Protein AF-A0A074XIJ2-F1 (afdb_monomer)

Sequence (156 aa):
MITGTVEGMQISSSNRHEENITQKMDVIKHQAKLCRERILQATKELKKQLEKIIDEEVTRTVTDLNSNPTTKPLISIEPEPLKAFLAEKAKDRADAIFDDALMTEIRNRVKAQINKALMEDFEEFHRKQTEVLRQHLESDNAAADLDDAVIIVGGA

Nearest PDB structures (foldseek):
  3g6b-assembly1_B  TM=3.875E-01  e=7.624E+00  Thermotoga maritima
  3g67-assembly1_B  TM=3.885E-01  e=9.221E+00  Thermotoga maritima

Solvent-accessible surface area (backbone atoms only — not comparable to full-atom values): 8909 Å² total; per-residue (Å²): 139,91,84,85,70,68,72,65,55,56,54,56,54,50,52,54,48,52,53,49,51,53,53,52,50,51,52,49,53,51,50,52,50,55,49,50,53,52,49,54,54,53,51,53,53,53,49,54,52,50,52,53,53,48,52,52,52,36,50,51,51,47,51,52,42,65,69,34,83,80,48,33,81,73,51,90,60,60,67,64,66,49,38,55,53,47,43,54,57,49,47,60,53,47,54,61,50,48,54,54,53,50,53,51,51,53,50,53,52,52,53,53,52,52,53,50,53,50,50,56,52,50,54,53,50,50,53,51,54,53,50,55,50,50,53,49,54,52,51,54,52,62,57,61,71,68,74,82,77,82,84,84,81,86,76,136

Secondary structure (DSSP, 8-state):
---SSSHHHHHHHHHHHHHHHHHHHHHHHHHHHHHHHHHHHHHHHHHHHHHHHHHHHHHHHHHHHHH-TTTGGG--S-HHHHHHHHHHHHHHHHHHHHHHHHHHHHHHHHHHHHHHHHHHHHHHHHHHHHHHHHHHHHHHHHHHTTS-S-------

Structure (mmCIF, N/CA/C/O backbone):
data_AF-A0A074XIJ2-F1
#
_entry.id   AF-A0A074XIJ2-F1
#
loop_
_atom_site.group_PDB
_atom_site.id
_atom_site.type_symbol
_atom_site.label_atom_id
_atom_site.label_alt_id
_atom_site.label_comp_id
_atom_site.label_asym_id
_atom_site.label_entity_id
_atom_site.label_seq_id
_atom_site.pdbx_PDB_ins_code
_atom_site.Cartn_x
_atom_site.Cartn_y
_atom_site.Cartn_z
_atom_site.occupancy
_atom_site.B_iso_or_equiv
_atom_site.auth_seq_id
_atom_site.auth_comp_id
_atom_site.auth_asym_id
_atom_site.auth_atom_id
_atom_site.pdbx_PDB_model_num
ATOM 1 N N . MET A 1 1 ? 43.578 26.113 -48.363 1.00 37.25 1 MET A N 1
ATOM 2 C CA . MET A 1 1 ? 43.018 26.279 -47.006 1.00 37.25 1 MET A CA 1
ATOM 3 C C . MET A 1 1 ? 41.512 26.108 -47.094 1.00 37.25 1 MET A C 1
ATOM 5 O O . MET A 1 1 ? 40.842 27.008 -47.574 1.00 37.25 1 MET A O 1
ATOM 9 N N . ILE A 1 2 ? 41.002 24.935 -46.716 1.00 39.66 2 ILE A N 1
ATOM 10 C CA . ILE A 1 2 ? 39.567 24.682 -46.536 1.00 39.66 2 ILE A CA 1
ATOM 11 C C . ILE A 1 2 ? 39.430 24.160 -45.107 1.00 39.66 2 ILE A C 1
ATOM 13 O O . ILE A 1 2 ? 39.416 22.964 -44.854 1.00 39.66 2 ILE A O 1
ATOM 17 N N . THR A 1 3 ? 39.454 25.084 -44.155 1.00 45.34 3 THR A N 1
ATOM 18 C CA . THR A 1 3 ? 39.224 24.828 -42.730 1.00 45.34 3 THR A CA 1
ATOM 19 C C . THR A 1 3 ? 38.080 25.745 -42.330 1.00 45.34 3 THR A C 1
ATOM 21 O O . THR A 1 3 ? 38.308 26.896 -41.974 1.00 45.34 3 THR A O 1
ATOM 24 N N . GLY A 1 4 ? 36.842 25.294 -42.527 1.00 46.38 4 GLY A N 1
ATOM 25 C CA . GLY A 1 4 ? 35.681 26.151 -42.265 1.00 46.38 4 GLY A CA 1
ATOM 26 C C . GLY A 1 4 ? 34.338 25.461 -42.049 1.00 46.38 4 GLY A C 1
ATOM 27 O O . GLY A 1 4 ? 33.384 26.153 -41.721 1.00 46.38 4 GLY A O 1
ATOM 28 N N . THR A 1 5 ? 34.222 24.136 -42.191 1.00 47.59 5 THR A N 1
ATOM 29 C CA . THR A 1 5 ? 32.883 23.504 -42.213 1.00 47.59 5 THR A CA 1
ATOM 30 C C . THR A 1 5 ? 32.697 22.334 -41.246 1.00 47.59 5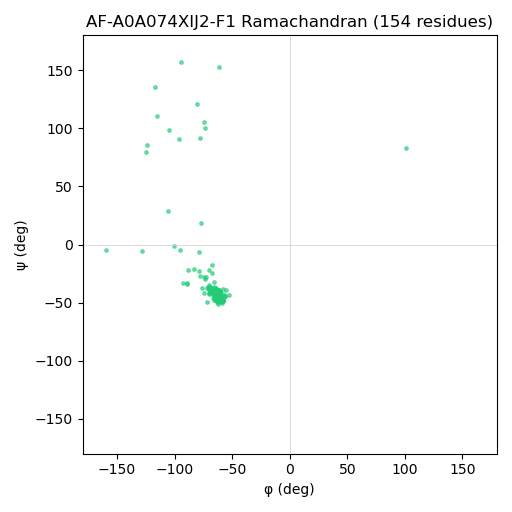 THR A C 1
ATOM 32 O O . THR A 1 5 ? 31.579 21.855 -41.098 1.00 47.59 5 THR A O 1
ATOM 35 N N . VAL A 1 6 ? 33.746 21.885 -40.546 1.00 47.69 6 VAL A N 1
ATOM 36 C CA . VAL A 1 6 ? 33.657 20.701 -39.664 1.00 47.69 6 VAL A CA 1
ATOM 37 C C . VAL A 1 6 ? 33.311 21.068 -38.211 1.00 47.69 6 VAL A C 1
ATOM 39 O O . VAL A 1 6 ? 32.549 20.348 -37.572 1.00 47.69 6 VAL A O 1
ATOM 42 N N . GLU A 1 7 ? 33.747 22.225 -37.703 1.00 44.31 7 GLU A N 1
ATOM 43 C CA . GLU A 1 7 ? 33.493 22.624 -36.303 1.00 44.31 7 GLU A CA 1
ATOM 44 C C . GLU A 1 7 ? 32.036 23.046 -36.029 1.00 44.31 7 GLU A C 1
ATOM 46 O O . GLU A 1 7 ? 31.513 22.803 -34.944 1.00 44.31 7 GLU A O 1
ATOM 51 N N . GLY A 1 8 ? 31.317 23.597 -37.015 1.00 41.22 8 GLY A N 1
ATOM 52 C CA . GLY A 1 8 ? 29.907 23.985 -36.840 1.00 41.22 8 GLY A CA 1
ATOM 53 C C . GLY A 1 8 ? 28.926 22.804 -36.780 1.00 41.22 8 GLY A C 1
ATOM 54 O O . GLY A 1 8 ? 27.881 22.896 -36.130 1.00 41.22 8 GLY A O 1
ATOM 55 N N . MET A 1 9 ? 29.255 21.679 -37.427 1.00 37.97 9 MET A N 1
ATOM 56 C CA . MET A 1 9 ? 28.386 20.494 -37.457 1.00 37.97 9 MET A CA 1
ATOM 57 C C . MET A 1 9 ? 28.422 19.709 -36.141 1.00 37.97 9 MET A C 1
ATOM 59 O O . MET A 1 9 ? 27.366 19.271 -35.686 1.00 37.97 9 MET A O 1
ATOM 63 N N . GLN A 1 10 ? 29.586 19.602 -35.490 1.00 41.91 10 GLN A N 1
ATOM 64 C CA . GLN A 1 10 ? 29.712 18.937 -34.185 1.00 41.91 10 GLN A CA 1
ATOM 65 C C . GLN A 1 10 ? 29.056 19.729 -33.044 1.00 41.91 10 GLN A C 1
ATOM 67 O O . GLN A 1 10 ? 28.396 19.139 -32.190 1.00 41.91 10 GLN A O 1
ATOM 72 N N . ILE A 1 11 ? 29.161 21.063 -33.045 1.00 42.03 11 ILE A N 1
ATOM 73 C CA . ILE A 1 11 ? 28.555 21.901 -31.994 1.00 42.03 11 ILE A CA 1
ATOM 74 C C . ILE A 1 11 ? 27.020 21.897 -32.110 1.00 42.03 11 ILE A C 1
ATOM 76 O O . ILE A 1 11 ? 26.318 21.793 -31.104 1.00 42.03 11 ILE A O 1
ATOM 80 N N . SER A 1 12 ? 26.472 21.928 -33.333 1.00 44.62 12 SER A N 1
ATOM 81 C CA . SER A 1 12 ? 25.015 21.881 -33.537 1.00 44.62 12 SER A CA 1
ATOM 82 C C . SER A 1 12 ? 24.405 20.513 -33.203 1.00 44.62 12 SER A C 1
ATOM 84 O O . SER A 1 12 ? 23.287 20.465 -32.685 1.00 44.62 12 SER A O 1
ATOM 86 N N . SER A 1 13 ? 25.113 19.403 -33.459 1.00 50.81 13 SER A N 1
ATOM 87 C CA . SER A 1 13 ? 24.639 18.072 -33.054 1.00 50.81 13 SER A CA 1
ATOM 88 C C . SER A 1 13 ? 24.717 17.866 -31.541 1.00 50.81 13 SER A C 1
ATOM 90 O O . SER A 1 13 ? 23.806 17.266 -30.974 1.00 50.81 13 SER A O 1
ATOM 92 N N . SER A 1 14 ? 25.761 18.391 -30.885 1.00 53.28 14 SER A N 1
ATOM 93 C CA . SER A 1 14 ? 25.931 18.304 -29.428 1.00 53.28 14 SER A CA 1
ATOM 94 C C . SER A 1 14 ? 24.844 19.083 -28.684 1.00 53.28 14 SER A C 1
ATOM 96 O O . SER A 1 14 ? 24.174 18.518 -27.824 1.00 53.28 14 SER A O 1
ATOM 98 N N . ASN A 1 15 ? 24.571 20.332 -29.083 1.00 51.78 15 ASN A N 1
ATOM 99 C CA . ASN A 1 15 ? 23.531 21.148 -28.442 1.00 51.78 15 ASN A CA 1
ATOM 100 C C . ASN A 1 15 ? 22.126 20.547 -28.600 1.00 51.78 15 ASN A C 1
ATOM 102 O O . ASN A 1 15 ? 21.364 20.514 -27.638 1.00 51.78 15 ASN A O 1
ATOM 106 N N . ARG A 1 16 ? 21.782 19.999 -29.778 1.00 57.59 16 ARG A N 1
ATOM 107 C CA . ARG A 1 16 ? 20.488 19.312 -29.967 1.00 57.59 16 ARG A CA 1
ATOM 108 C C . ARG A 1 16 ? 20.372 18.038 -29.133 1.00 57.59 16 ARG A C 1
ATOM 110 O O . ARG A 1 16 ? 19.272 17.673 -28.725 1.00 57.59 16 ARG A O 1
ATOM 117 N N . HIS A 1 17 ? 21.483 17.340 -28.905 1.00 58.12 17 HIS A N 1
ATOM 118 C CA . HIS A 1 17 ? 21.515 16.154 -28.055 1.00 58.12 17 HIS A CA 1
ATOM 119 C C . HIS A 1 17 ? 21.322 16.519 -26.575 1.00 58.12 17 HIS A C 1
ATOM 121 O O . HIS A 1 17 ? 20.515 15.888 -25.894 1.00 58.12 17 HIS A O 1
ATOM 127 N N . GLU A 1 18 ? 21.973 17.582 -26.099 1.00 61.81 18 GLU A N 1
ATOM 128 C CA . GLU A 1 18 ? 21.798 18.106 -24.738 1.00 61.81 18 GLU A CA 1
ATOM 129 C C . GLU A 1 18 ? 20.388 18.671 -24.494 1.00 61.81 18 GLU A C 1
ATOM 131 O O . GLU A 1 18 ? 19.777 18.378 -23.461 1.00 61.81 18 GLU A O 1
ATOM 136 N N . GLU A 1 19 ? 19.814 19.400 -25.459 1.00 61.88 19 GLU A N 1
ATOM 137 C CA . GLU A 1 19 ? 18.410 19.840 -25.418 1.00 61.88 19 GLU A CA 1
ATOM 138 C C . GLU A 1 19 ? 17.446 18.644 -25.377 1.00 61.88 19 GLU A C 1
ATOM 140 O O . GLU A 1 19 ? 16.486 18.649 -24.603 1.00 61.88 19 GLU A O 1
ATOM 145 N N . ASN A 1 20 ? 17.724 17.573 -26.133 1.00 75.81 20 ASN A N 1
ATOM 146 C CA . ASN A 1 20 ? 16.916 16.350 -26.112 1.00 75.81 20 ASN A CA 1
ATOM 147 C C . ASN A 1 20 ? 16.973 15.633 -24.754 1.00 75.81 20 ASN A C 1
ATOM 149 O O . ASN A 1 20 ? 15.942 15.166 -24.266 1.00 75.81 20 ASN A O 1
ATOM 153 N N . ILE A 1 21 ? 18.156 15.554 -24.134 1.00 75.81 21 ILE A N 1
ATOM 154 C CA . ILE A 1 21 ? 18.330 14.967 -22.797 1.00 75.81 21 ILE A CA 1
ATOM 155 C C . ILE A 1 21 ? 17.590 15.803 -21.752 1.00 75.81 21 ILE A C 1
ATOM 157 O O . ILE A 1 21 ? 16.859 15.249 -20.931 1.00 75.81 21 ILE A O 1
ATOM 161 N N . THR A 1 22 ? 17.729 17.126 -21.809 1.00 79.12 22 THR A N 1
ATOM 162 C CA . THR A 1 22 ? 17.074 18.051 -20.875 1.00 79.12 22 THR A CA 1
ATOM 163 C C . THR A 1 22 ? 15.553 17.935 -20.967 1.00 79.12 22 THR A C 1
ATOM 165 O O . THR A 1 22 ? 14.882 17.735 -19.953 1.00 79.12 22 THR A O 1
ATOM 168 N N . GLN A 1 23 ? 15.005 17.930 -22.185 1.00 83.44 23 GLN A N 1
ATOM 169 C CA . GLN A 1 23 ? 13.571 17.763 -22.414 1.00 83.44 23 GLN A CA 1
ATOM 170 C C . GLN A 1 23 ? 13.057 16.407 -21.904 1.00 83.44 23 GLN A C 1
ATOM 172 O O . GLN A 1 23 ? 12.023 16.344 -21.236 1.00 83.44 23 GLN A O 1
ATOM 177 N N . LYS A 1 24 ? 13.779 15.312 -22.175 1.00 82.06 24 LYS A N 1
ATOM 178 C CA . LYS A 1 24 ? 13.427 13.976 -21.664 1.00 82.06 24 LYS A CA 1
ATOM 179 C C . LYS A 1 24 ? 13.455 13.923 -20.140 1.00 82.06 24 LYS A C 1
ATOM 181 O O . LYS A 1 24 ? 12.551 13.357 -19.528 1.00 82.06 24 LYS A O 1
ATOM 186 N N . MET A 1 25 ? 14.458 14.544 -19.528 1.00 83.81 25 MET A N 1
ATOM 187 C CA . MET A 1 25 ? 14.591 14.621 -18.079 1.00 83.81 25 MET A CA 1
ATOM 188 C C . MET A 1 25 ? 13.416 15.375 -17.443 1.00 83.81 25 MET A C 1
ATOM 190 O O . MET A 1 25 ? 12.885 14.942 -16.420 1.00 83.81 25 MET A O 1
ATOM 194 N N . ASP A 1 26 ? 12.951 16.458 -18.061 1.00 87.88 26 ASP A N 1
ATOM 195 C CA . ASP A 1 26 ? 11.802 17.210 -17.556 1.00 87.88 26 ASP A CA 1
ATOM 196 C C . ASP A 1 26 ? 10.481 16.441 -17.690 1.00 87.88 26 ASP A C 1
ATOM 198 O O . ASP A 1 26 ? 9.666 16.465 -16.762 1.00 87.88 26 ASP A O 1
ATOM 202 N N . VAL A 1 27 ? 10.299 15.669 -18.768 1.00 87.62 27 VAL A N 1
ATOM 203 C CA . VAL A 1 27 ? 9.162 14.740 -18.899 1.00 87.62 27 VAL A CA 1
ATOM 204 C C . VAL A 1 27 ? 9.181 13.695 -17.782 1.00 87.62 27 VAL A C 1
ATOM 206 O O . VAL A 1 27 ? 8.154 13.468 -17.141 1.00 87.62 27 VAL A O 1
ATOM 209 N N . ILE A 1 28 ? 10.344 13.105 -17.489 1.00 86.50 28 ILE A N 1
ATOM 210 C CA . ILE A 1 28 ? 10.494 12.116 -16.412 1.00 86.50 28 ILE A CA 1
ATOM 211 C C . ILE A 1 28 ? 10.168 12.740 -15.052 1.00 86.50 28 ILE A C 1
ATOM 213 O O . ILE A 1 28 ? 9.395 12.166 -14.285 1.00 86.50 28 ILE A O 1
ATOM 217 N N . LYS A 1 29 ? 10.695 13.933 -14.748 1.00 88.19 29 LYS A N 1
ATOM 218 C CA . LYS A 1 29 ? 10.378 14.647 -13.497 1.00 88.19 29 LYS A CA 1
ATOM 219 C C . LYS A 1 29 ? 8.881 14.914 -13.369 1.00 88.19 29 LYS A C 1
ATOM 221 O O . LYS A 1 29 ? 8.309 14.716 -12.296 1.00 88.19 29 LYS A O 1
ATOM 226 N N . HIS A 1 30 ? 8.241 15.354 -14.452 1.00 91.75 30 HIS A N 1
ATOM 227 C CA . HIS A 1 30 ? 6.808 15.620 -14.462 1.00 91.75 30 HIS A CA 1
ATOM 228 C C . HIS A 1 30 ? 5.997 14.342 -14.208 1.00 91.75 30 HIS A C 1
ATOM 230 O O . HIS A 1 30 ? 5.121 14.326 -13.343 1.00 91.75 30 HIS A O 1
ATOM 236 N N . GLN A 1 31 ? 6.341 13.245 -14.884 1.00 88.38 31 GLN A N 1
ATOM 237 C CA . GLN A 1 31 ? 5.709 11.943 -14.667 1.00 88.38 31 GLN A CA 1
ATOM 238 C C . GLN A 1 31 ? 5.931 11.421 -13.244 1.00 88.38 31 GLN A C 1
ATOM 240 O O . GLN A 1 31 ? 4.991 10.925 -12.625 1.00 88.38 31 GLN A O 1
ATOM 245 N N . ALA A 1 32 ? 7.134 11.582 -12.686 1.00 86.69 32 ALA A N 1
ATOM 246 C CA . ALA A 1 32 ? 7.433 11.205 -11.308 1.00 86.69 32 ALA A CA 1
ATOM 247 C C . ALA A 1 32 ? 6.575 11.996 -10.309 1.00 86.69 32 ALA A C 1
ATOM 249 O O . ALA A 1 32 ? 6.044 11.423 -9.355 1.00 86.69 32 ALA A O 1
ATOM 250 N N . LYS A 1 33 ? 6.374 13.297 -10.556 1.00 91.56 33 LYS A N 1
ATOM 251 C CA . LYS A 1 33 ? 5.491 14.141 -9.743 1.00 91.56 33 LYS A CA 1
ATOM 252 C C . LYS A 1 33 ? 4.038 13.664 -9.804 1.00 91.56 33 LYS A C 1
ATOM 254 O O . LYS A 1 33 ? 3.436 13.448 -8.755 1.00 91.56 33 LYS A O 1
ATOM 259 N N . LEU A 1 34 ? 3.504 13.433 -11.004 1.00 92.25 34 LEU A N 1
ATOM 260 C CA . LEU A 1 34 ? 2.142 12.917 -11.184 1.00 92.25 34 LEU A CA 1
ATOM 261 C C . LEU A 1 34 ? 1.960 11.538 -10.535 1.00 92.25 34 LEU A C 1
ATOM 263 O O . LEU A 1 34 ? 0.941 11.270 -9.901 1.00 92.25 34 LEU A O 1
ATOM 267 N N . CYS A 1 35 ? 2.955 10.658 -10.661 1.00 87.31 35 CYS A N 1
ATOM 268 C CA . CYS A 1 35 ? 2.949 9.347 -10.020 1.00 87.31 35 CYS A CA 1
ATOM 269 C C . CYS A 1 35 ? 2.884 9.481 -8.493 1.00 87.31 35 CYS A C 1
ATOM 271 O O . CYS A 1 35 ? 2.038 8.856 -7.853 1.00 87.31 35 CYS A O 1
ATOM 273 N N . ARG A 1 36 ? 3.707 10.365 -7.914 1.00 88.69 36 ARG A N 1
ATOM 274 C CA . ARG A 1 36 ? 3.690 10.660 -6.478 1.00 88.69 36 ARG A CA 1
ATOM 275 C C . ARG A 1 36 ? 2.320 11.150 -6.013 1.00 88.69 36 ARG A C 1
ATOM 277 O O . ARG A 1 36 ? 1.828 10.668 -4.999 1.00 88.69 36 ARG A O 1
ATOM 284 N N . GLU A 1 37 ? 1.701 12.076 -6.737 1.00 93.00 37 GLU A N 1
ATOM 285 C CA . GLU A 1 37 ? 0.370 12.600 -6.398 1.00 93.00 37 GLU A CA 1
ATOM 286 C C . GLU A 1 37 ? -0.697 11.495 -6.410 1.00 93.00 37 GLU A C 1
ATOM 288 O O . GLU A 1 37 ? -1.476 11.377 -5.463 1.00 93.00 37 GLU A O 1
ATOM 293 N N . ARG A 1 38 ? -0.676 10.621 -7.424 1.00 90.19 38 ARG A N 1
ATOM 294 C CA . ARG A 1 38 ? -1.592 9.472 -7.516 1.00 90.19 38 ARG A CA 1
ATOM 295 C C . ARG A 1 38 ? -1.390 8.473 -6.380 1.00 90.19 38 ARG A C 1
ATOM 297 O O . ARG A 1 38 ? -2.376 7.992 -5.826 1.00 90.19 38 ARG A O 1
ATOM 304 N N . ILE A 1 39 ? -0.138 8.178 -6.022 1.00 89.00 39 ILE A N 1
ATOM 305 C CA . ILE A 1 39 ? 0.183 7.305 -4.885 1.00 89.00 39 ILE A CA 1
ATOM 306 C C . ILE A 1 39 ? -0.355 7.922 -3.596 1.00 89.00 39 ILE A C 1
ATOM 308 O O . ILE A 1 39 ? -1.082 7.252 -2.877 1.00 89.00 39 ILE A O 1
ATOM 312 N N . LEU A 1 40 ? -0.088 9.205 -3.337 1.00 90.44 40 LEU A N 1
ATOM 313 C CA . LEU A 1 40 ? -0.574 9.887 -2.133 1.00 90.44 40 LEU A CA 1
ATOM 314 C C . LEU A 1 40 ? -2.103 9.846 -2.020 1.00 90.44 40 LEU A C 1
ATOM 316 O O . LEU A 1 40 ? -2.633 9.589 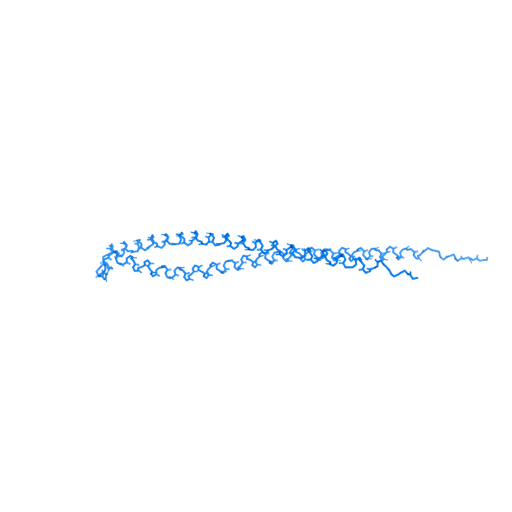-0.938 1.00 90.44 40 LEU A O 1
ATOM 320 N N . GLN A 1 41 ? -2.814 10.066 -3.128 1.00 92.88 41 GLN A N 1
ATOM 321 C CA . GLN A 1 41 ? -4.271 9.982 -3.147 1.00 92.88 41 GLN A CA 1
ATOM 322 C C . GLN A 1 41 ? -4.763 8.557 -2.855 1.00 92.88 41 GLN A C 1
ATOM 324 O O . GLN A 1 41 ? -5.631 8.376 -2.004 1.00 92.88 41 GLN A O 1
ATOM 329 N N . ALA A 1 42 ? -4.190 7.545 -3.512 1.00 89.62 42 ALA A N 1
ATOM 330 C CA . ALA A 1 42 ? -4.562 6.148 -3.295 1.00 89.62 42 ALA A CA 1
ATOM 331 C C . ALA A 1 42 ? -4.260 5.686 -1.860 1.00 89.62 42 ALA A C 1
ATOM 333 O O . ALA A 1 42 ? -5.097 5.046 -1.227 1.00 89.62 42 ALA A O 1
ATOM 334 N N . THR A 1 43 ? -3.101 6.062 -1.317 1.00 90.06 43 THR A N 1
ATOM 335 C CA . THR A 1 43 ? -2.706 5.771 0.064 1.00 90.06 43 THR A CA 1
ATOM 336 C C . THR A 1 43 ? -3.676 6.386 1.068 1.00 90.06 43 THR A C 1
ATOM 338 O O . THR A 1 43 ? -4.045 5.729 2.038 1.00 90.06 43 THR A O 1
ATOM 341 N N . LYS A 1 44 ? -4.140 7.618 0.827 1.00 91.25 44 LYS A N 1
ATOM 342 C CA . LYS A 1 44 ? -5.134 8.271 1.686 1.00 91.25 44 LYS A CA 1
ATOM 343 C C . LYS A 1 44 ? -6.465 7.512 1.708 1.00 91.25 44 LYS A C 1
ATOM 345 O O . LYS A 1 44 ? -7.034 7.328 2.781 1.00 91.25 44 LYS A O 1
ATOM 350 N N . GLU A 1 45 ? -6.944 7.054 0.551 1.00 92.81 45 GLU A N 1
ATOM 351 C CA . GLU A 1 45 ? -8.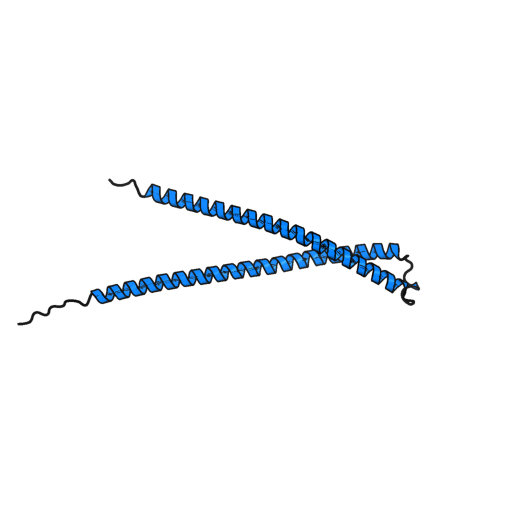178 6.259 0.475 1.00 92.81 45 GLU A CA 1
ATOM 352 C C . GLU A 1 45 ? -8.026 4.889 1.145 1.00 92.81 45 GLU A C 1
ATOM 354 O O . GLU A 1 45 ? -8.904 4.473 1.898 1.00 92.81 45 GLU A O 1
ATOM 359 N N . LEU A 1 46 ? -6.888 4.216 0.951 1.00 91.06 46 LEU A N 1
ATOM 360 C CA . LEU A 1 46 ? -6.587 2.959 1.639 1.00 91.06 46 LEU A CA 1
ATOM 361 C C . LEU A 1 46 ? -6.538 3.137 3.160 1.00 91.06 46 LEU A C 1
ATOM 363 O O . LEU A 1 46 ? -7.126 2.337 3.884 1.00 91.06 46 LEU A O 1
ATOM 367 N N . LYS A 1 47 ? -5.911 4.213 3.653 1.00 90.31 47 LYS A N 1
ATOM 368 C CA . LYS A 1 47 ? -5.872 4.522 5.089 1.00 90.31 47 LYS A CA 1
ATOM 369 C C . LYS A 1 47 ? -7.277 4.731 5.657 1.00 90.31 47 LYS A C 1
ATOM 371 O O . LYS A 1 47 ? -7.592 4.195 6.713 1.00 90.31 47 LYS A O 1
ATOM 376 N N . LYS A 1 48 ? -8.155 5.423 4.929 1.00 91.69 48 LYS A N 1
ATOM 377 C CA . LYS A 1 48 ? -9.555 5.613 5.338 1.00 91.69 48 LYS A CA 1
ATOM 378 C C . LYS A 1 48 ? -10.333 4.293 5.406 1.00 91.69 48 LYS A C 1
ATOM 380 O O . LYS A 1 48 ? -11.148 4.098 6.305 1.00 91.69 48 LYS A O 1
ATOM 385 N N . GLN A 1 49 ? -10.099 3.382 4.461 1.00 92.62 49 GLN A N 1
ATOM 386 C CA . GLN A 1 49 ? -10.700 2.044 4.497 1.00 92.62 49 GLN A CA 1
ATOM 387 C C . GLN A 1 49 ? -10.181 1.225 5.683 1.00 92.62 49 GLN A C 1
ATOM 389 O O . GLN A 1 49 ? -10.970 0.563 6.353 1.00 92.62 49 GLN A O 1
ATOM 394 N N . LEU A 1 50 ? -8.881 1.311 5.971 1.00 92.06 50 LEU A N 1
ATOM 395 C CA . LEU A 1 50 ? -8.260 0.649 7.114 1.00 92.06 50 LEU A CA 1
ATOM 396 C C . LEU A 1 50 ? -8.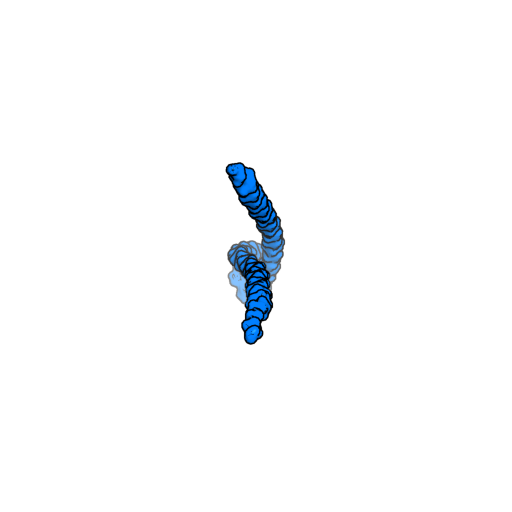829 1.159 8.445 1.00 92.06 50 LEU A C 1
ATOM 398 O O . LEU A 1 50 ? -9.188 0.346 9.290 1.00 92.06 50 LEU A O 1
ATOM 402 N N . GLU A 1 51 ? -8.988 2.476 8.606 1.00 92.62 51 GLU A N 1
ATOM 403 C CA . GLU A 1 51 ? -9.629 3.076 9.788 1.00 92.62 51 GLU A CA 1
ATOM 404 C C . GLU A 1 51 ? -11.051 2.527 9.999 1.00 92.62 51 GLU A C 1
ATOM 406 O O . GLU A 1 51 ? -11.391 2.112 11.104 1.00 92.62 51 GLU A O 1
ATOM 411 N N . LYS A 1 52 ? -11.853 2.408 8.930 1.00 94.75 52 LYS A N 1
ATOM 412 C CA . LYS A 1 52 ? -13.205 1.827 9.011 1.00 94.75 52 LYS A CA 1
ATOM 413 C C . LYS A 1 52 ? -13.191 0.367 9.471 1.00 94.75 52 LYS A C 1
ATOM 415 O O . LYS A 1 52 ? -14.014 -0.022 10.293 1.00 94.75 52 LYS A O 1
ATOM 420 N N . ILE A 1 53 ? -12.268 -0.437 8.940 1.00 94.06 53 ILE A N 1
ATOM 421 C CA . ILE A 1 53 ? -12.120 -1.850 9.321 1.00 94.06 53 ILE A CA 1
ATOM 422 C C . ILE A 1 53 ? -11.731 -1.964 10.798 1.00 94.06 53 ILE A C 1
ATOM 424 O O . ILE A 1 53 ? -12.290 -2.791 11.513 1.00 94.06 53 ILE A O 1
ATOM 428 N N . ILE A 1 54 ? -10.811 -1.115 11.266 1.00 94.44 54 ILE A N 1
ATOM 429 C CA . ILE A 1 54 ? -10.404 -1.069 12.674 1.00 94.44 54 ILE A CA 1
ATOM 430 C C . ILE A 1 54 ? -11.602 -0.745 13.566 1.00 94.44 54 ILE A C 1
ATOM 432 O O . ILE A 1 54 ? -11.844 -1.467 14.530 1.00 94.44 54 ILE A O 1
ATOM 436 N N . ASP A 1 55 ? -12.378 0.288 13.236 1.00 93.62 55 ASP A N 1
ATOM 437 C CA . ASP A 1 55 ? -13.541 0.693 14.032 1.00 93.62 55 ASP A CA 1
ATOM 438 C C . ASP A 1 55 ? -14.604 -0.416 14.116 1.00 93.62 55 ASP A C 1
ATOM 440 O O . ASP A 1 55 ? -15.183 -0.661 15.183 1.00 93.62 55 ASP A O 1
ATOM 444 N N . GLU A 1 56 ? -14.857 -1.107 13.001 1.00 95.62 56 GLU A N 1
ATOM 445 C CA . GLU A 1 56 ? -15.777 -2.247 12.934 1.00 95.62 56 GLU A CA 1
ATOM 446 C C . GLU A 1 56 ? -15.285 -3.419 13.796 1.00 95.62 56 GLU A C 1
ATOM 448 O O . GLU A 1 56 ? -16.056 -3.972 14.585 1.00 95.62 56 GLU A O 1
ATOM 453 N N . GLU A 1 57 ? -14.001 -3.769 13.698 1.00 95.44 57 GLU A N 1
ATOM 454 C CA . GLU A 1 57 ? -13.402 -4.878 14.444 1.00 95.44 57 GLU A CA 1
ATOM 455 C C . GLU A 1 57 ? -13.328 -4.593 15.948 1.00 95.44 57 GLU A C 1
ATOM 457 O O . GLU A 1 57 ? -13.638 -5.455 16.774 1.00 95.44 57 GLU A O 1
ATOM 462 N N . VAL A 1 58 ? -12.983 -3.360 16.322 1.00 95.00 58 VAL A N 1
ATOM 463 C CA . VAL A 1 58 ? -12.974 -2.909 17.717 1.00 95.00 58 VAL A CA 1
ATOM 464 C C . VAL A 1 58 ? -14.387 -2.936 18.289 1.00 95.00 58 VAL A C 1
ATOM 466 O O . VAL A 1 58 ? -14.585 -3.440 19.393 1.00 95.00 58 VAL A O 1
ATOM 469 N N . THR A 1 59 ? -15.385 -2.463 17.535 1.00 93.75 59 THR A N 1
ATOM 470 C CA . THR A 1 59 ? -16.790 -2.527 17.964 1.00 93.75 59 THR A CA 1
ATOM 471 C C . THR A 1 59 ? -17.217 -3.973 18.217 1.00 93.75 59 THR A C 1
ATOM 473 O O . THR A 1 59 ? -17.740 -4.266 19.290 1.00 93.75 59 THR A O 1
ATOM 476 N N . ARG A 1 60 ? -16.935 -4.886 17.277 1.00 93.69 60 ARG A N 1
ATOM 477 C CA . ARG A 1 60 ? -17.238 -6.317 17.424 1.00 93.69 60 ARG A CA 1
ATOM 478 C C . ARG A 1 60 ? -16.567 -6.910 18.662 1.00 93.69 60 ARG A C 1
ATOM 480 O O . ARG A 1 60 ? -17.238 -7.515 19.490 1.00 93.69 60 ARG A O 1
ATOM 487 N N . THR A 1 61 ? -15.273 -6.649 18.832 1.00 92.06 61 THR A N 1
ATOM 488 C CA . THR A 1 61 ? -14.482 -7.146 19.965 1.00 92.06 61 THR A CA 1
ATOM 489 C C . THR A 1 61 ? -15.060 -6.679 21.301 1.00 92.06 61 THR A C 1
ATOM 491 O O . THR A 1 61 ? -15.226 -7.478 22.220 1.00 92.06 61 THR A O 1
ATOM 494 N N . VAL A 1 62 ? -15.412 -5.395 21.423 1.00 91.38 62 VAL A N 1
ATOM 495 C CA . VAL A 1 62 ? -16.016 -4.852 22.649 1.00 91.38 62 VAL A CA 1
ATOM 496 C C . VAL A 1 62 ? -17.375 -5.494 22.924 1.00 91.38 62 VAL A C 1
ATOM 498 O O . VAL A 1 62 ? -17.669 -5.823 24.076 1.00 91.38 62 VAL A O 1
ATOM 501 N N . THR A 1 63 ? -18.204 -5.695 21.898 1.00 90.94 63 THR A N 1
ATOM 502 C CA . THR A 1 63 ? -19.500 -6.371 22.041 1.00 90.94 63 THR A CA 1
ATOM 503 C C . THR A 1 63 ? -19.336 -7.818 22.504 1.00 90.94 63 THR A C 1
ATOM 505 O O . THR A 1 63 ? -20.022 -8.230 23.445 1.00 90.94 63 THR A O 1
ATOM 508 N N . ASP A 1 64 ? -18.406 -8.564 21.912 1.00 90.19 64 ASP A N 1
ATOM 509 C CA . ASP A 1 64 ? -18.136 -9.962 22.260 1.00 90.19 64 ASP A CA 1
ATOM 510 C C . ASP A 1 64 ? -17.642 -10.086 23.705 1.00 90.19 64 ASP A C 1
ATOM 512 O O . ASP A 1 64 ? -18.148 -10.897 24.486 1.00 90.19 64 ASP A O 1
ATOM 516 N N . LEU A 1 65 ? -16.714 -9.214 24.101 1.00 88.12 65 LEU A N 1
ATOM 517 C CA . LEU A 1 65 ? -16.159 -9.165 25.451 1.00 88.12 65 LEU A CA 1
ATOM 518 C C . LEU A 1 65 ? -17.210 -8.836 26.525 1.00 88.12 65 LEU A C 1
ATOM 520 O O . LEU A 1 65 ? -17.179 -9.423 27.609 1.00 88.12 65 LEU A O 1
ATOM 524 N N . ASN A 1 66 ? -18.146 -7.930 26.227 1.00 84.38 66 ASN A N 1
ATOM 525 C CA . ASN A 1 66 ? -19.228 -7.541 27.142 1.00 84.38 66 ASN A CA 1
ATOM 526 C C . ASN A 1 66 ? -20.382 -8.552 27.199 1.00 84.38 66 ASN A C 1
ATOM 528 O O . ASN A 1 66 ? -21.139 -8.578 28.177 1.00 84.38 66 ASN A O 1
ATOM 532 N N . SER A 1 67 ? -20.540 -9.364 26.155 1.00 87.00 67 SER A N 1
ATOM 533 C CA . SER A 1 67 ? -21.576 -10.398 26.075 1.00 87.00 67 SER A CA 1
ATOM 534 C C . SER A 1 67 ? -21.109 -11.729 26.664 1.00 87.00 67 SER A C 1
ATOM 536 O O . SER A 1 67 ? -21.934 -12.548 27.068 1.00 87.00 67 SER A O 1
ATOM 538 N N . ASN A 1 68 ? -19.796 -11.946 26.749 1.00 87.00 68 ASN A N 1
ATOM 539 C CA . ASN A 1 68 ? -19.227 -13.183 27.253 1.00 87.00 68 ASN A CA 1
ATOM 540 C C . ASN A 1 68 ? -19.206 -13.215 28.802 1.00 87.00 68 ASN A C 1
ATOM 542 O O . ASN A 1 68 ? -18.559 -12.381 29.438 1.00 87.00 68 ASN A O 1
ATOM 546 N N . PRO A 1 69 ? -19.872 -14.198 29.438 1.00 81.12 69 PRO A N 1
ATOM 547 C CA . PRO A 1 69 ? -20.009 -14.276 30.893 1.00 81.12 69 PRO A CA 1
ATOM 548 C C . PRO A 1 69 ? -18.698 -14.546 31.646 1.00 81.12 69 PRO A C 1
ATOM 550 O O . PRO A 1 69 ? -18.648 -14.297 32.848 1.00 81.12 69 PRO A O 1
ATOM 553 N N . THR A 1 70 ? -17.641 -15.033 30.986 1.00 83.06 70 THR A N 1
ATOM 554 C CA . THR A 1 70 ? -16.333 -15.259 31.626 1.00 83.06 70 THR A CA 1
ATOM 555 C C . THR A 1 70 ? -15.431 -14.033 31.565 1.00 83.06 70 THR A C 1
ATOM 557 O O . THR A 1 70 ? -14.672 -13.791 32.500 1.00 83.06 70 THR A O 1
ATOM 560 N N . THR A 1 71 ? -15.527 -13.229 30.504 1.00 80.31 71 THR A N 1
ATOM 561 C CA . THR A 1 71 ? -14.720 -12.011 30.340 1.00 80.31 71 THR A CA 1
ATOM 562 C C . THR A 1 71 ? -15.393 -10.789 30.945 1.00 80.31 71 THR A C 1
ATOM 564 O O . THR A 1 71 ? -14.709 -9.941 31.506 1.00 80.31 71 THR A O 1
ATOM 567 N N . LYS A 1 72 ? -16.727 -10.709 30.904 1.00 77.56 72 LYS A N 1
ATOM 568 C CA . LYS A 1 72 ? -17.497 -9.571 31.423 1.00 77.56 72 LYS A CA 1
ATOM 569 C C . LYS A 1 72 ? -17.164 -9.192 32.877 1.00 77.56 72 LYS A C 1
ATOM 571 O O . LYS A 1 72 ? -16.992 -8.005 33.125 1.00 77.56 72 LYS A O 1
ATOM 576 N N . PRO A 1 73 ? -17.010 -10.128 33.837 1.00 70.94 73 PRO A N 1
ATOM 577 C CA . PRO A 1 73 ? -16.651 -9.778 35.216 1.00 70.94 73 PRO A CA 1
ATOM 578 C C . PRO A 1 73 ? -15.208 -9.277 35.364 1.00 70.94 73 PRO A C 1
ATOM 580 O O . PRO A 1 73 ? -14.888 -8.611 36.343 1.00 70.94 73 PRO A O 1
ATOM 583 N N . LEU A 1 74 ? -14.329 -9.623 34.418 1.00 77.44 74 LEU A N 1
ATOM 584 C CA . LEU A 1 74 ? -12.912 -9.244 34.427 1.00 77.44 74 LEU A CA 1
ATOM 585 C C . LEU A 1 74 ? -12.691 -7.839 33.858 1.00 77.44 74 LEU A C 1
ATOM 587 O O . LEU A 1 74 ? -11.666 -7.210 34.115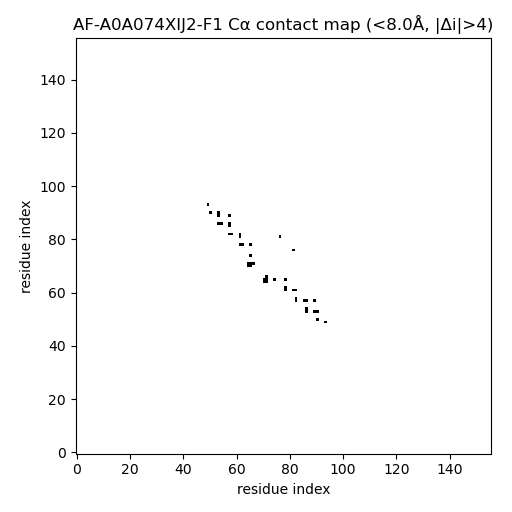 1.00 77.44 74 LEU A O 1
ATOM 591 N N . ILE A 1 75 ? -13.647 -7.347 33.075 1.00 75.06 75 ILE A N 1
ATOM 592 C CA . ILE A 1 75 ? -13.578 -6.053 32.415 1.00 75.06 75 ILE A CA 1
ATOM 593 C C . ILE A 1 75 ? -14.332 -5.056 33.293 1.00 75.06 75 ILE A C 1
ATOM 595 O O . ILE A 1 75 ? -15.534 -4.860 33.162 1.00 75.06 75 ILE A O 1
ATOM 599 N N . SER A 1 76 ? -13.611 -4.408 34.210 1.00 70.31 76 SER A N 1
ATOM 600 C CA . SER A 1 76 ? -14.154 -3.356 35.089 1.00 70.31 76 SER A CA 1
ATOM 601 C C . SER A 1 76 ? -14.333 -2.001 34.374 1.00 70.31 76 SER A C 1
ATOM 603 O O . SER A 1 76 ? -14.389 -0.957 35.024 1.00 70.31 76 SER A O 1
ATOM 605 N N . ILE A 1 77 ? -14.355 -1.999 33.040 1.00 74.00 77 ILE A N 1
ATOM 606 C CA . ILE A 1 77 ? -14.355 -0.802 32.196 1.00 74.00 77 ILE A CA 1
ATOM 607 C C . ILE A 1 77 ? -15.657 -0.777 31.401 1.00 74.00 77 ILE A C 1
ATOM 609 O O . ILE A 1 77 ? -16.064 -1.792 30.837 1.00 74.00 77 ILE A O 1
ATOM 613 N N . GLU A 1 78 ? -16.296 0.389 31.339 1.00 82.44 78 GLU A N 1
ATOM 614 C CA . GLU A 1 78 ? -17.474 0.582 30.499 1.00 82.44 78 GLU A CA 1
ATOM 615 C C . GLU A 1 78 ? -17.148 0.367 29.005 1.00 82.44 78 GLU A C 1
ATOM 617 O O . GLU A 1 78 ? -16.012 0.592 28.571 1.00 82.44 78 GLU A O 1
ATOM 622 N N . PRO A 1 79 ? -18.130 -0.040 28.182 1.00 83.88 79 PRO A N 1
ATOM 623 C CA . PRO A 1 79 ? -17.893 -0.354 26.774 1.00 83.88 79 PRO A CA 1
ATOM 624 C C . PRO A 1 79 ? -17.240 0.783 25.978 1.00 83.88 79 PRO A C 1
ATOM 626 O O . PRO A 1 79 ? -16.353 0.522 25.169 1.00 83.88 79 PRO A O 1
ATOM 629 N N . GLU A 1 80 ? -17.629 2.036 26.223 1.00 87.94 80 GLU A N 1
ATOM 630 C CA . GLU A 1 80 ? -17.140 3.190 25.455 1.00 87.94 80 GLU A CA 1
ATOM 631 C C . GLU A 1 80 ? -15.670 3.548 25.753 1.00 87.94 80 GLU A C 1
ATOM 633 O O . GLU A 1 80 ? -14.880 3.628 24.807 1.00 87.94 80 GLU A O 1
ATOM 638 N N . PRO A 1 81 ? -15.225 3.679 27.021 1.00 88.69 81 PRO A N 1
ATOM 639 C CA . PRO A 1 81 ? -13.802 3.839 27.324 1.00 88.69 81 PRO A CA 1
ATOM 640 C C . PRO A 1 81 ? -12.932 2.688 26.801 1.00 88.69 81 PRO A C 1
ATOM 642 O O . PRO A 1 81 ? -11.831 2.925 26.300 1.00 88.69 81 PRO A O 1
ATOM 645 N N . LEU A 1 82 ? -13.423 1.443 26.870 1.00 88.69 82 LEU A N 1
ATOM 646 C CA . LEU A 1 82 ? -12.705 0.286 26.331 1.00 88.69 82 LEU A CA 1
ATOM 647 C C . LEU A 1 82 ? -12.585 0.360 24.804 1.00 88.69 82 LEU A C 1
ATOM 649 O O . LEU A 1 82 ? -11.520 0.081 24.254 1.00 88.69 82 LEU A O 1
ATOM 653 N N . LYS A 1 83 ? -13.658 0.770 24.122 1.00 90.88 83 LYS A N 1
ATOM 654 C CA . LYS A 1 83 ? -13.682 0.965 22.672 1.00 90.88 83 LYS A CA 1
ATOM 655 C C . LYS A 1 83 ? -12.665 2.012 22.230 1.00 90.88 83 LYS A C 1
ATOM 657 O O . LYS A 1 83 ? -11.884 1.741 21.322 1.00 90.88 83 LYS A O 1
ATOM 662 N N . ALA A 1 84 ? -12.628 3.164 22.898 1.00 90.38 84 ALA A N 1
ATOM 663 C CA . ALA A 1 84 ? -11.667 4.223 22.597 1.00 90.38 84 ALA A CA 1
ATOM 664 C C . ALA A 1 84 ? -10.215 3.747 22.781 1.00 90.38 84 ALA A C 1
ATOM 666 O O . ALA A 1 84 ? -9.382 3.949 21.898 1.00 90.38 84 ALA A O 1
ATOM 667 N N . PHE A 1 85 ? -9.929 3.046 23.882 1.00 91.06 85 PHE A N 1
ATOM 668 C CA . PHE A 1 85 ? -8.599 2.499 24.154 1.00 91.06 85 PHE A CA 1
ATOM 669 C C . PHE A 1 85 ? -8.158 1.465 23.105 1.00 91.06 85 PHE A C 1
ATOM 671 O O . PHE A 1 85 ? -7.030 1.508 22.611 1.00 91.06 85 PHE A O 1
ATOM 678 N N . LEU A 1 86 ? -9.042 0.529 22.745 1.00 92.44 86 LEU A N 1
ATOM 679 C CA . LEU A 1 86 ? -8.741 -0.486 21.736 1.00 92.44 86 LEU A CA 1
ATOM 680 C C . LEU A 1 86 ? -8.582 0.126 20.340 1.00 92.44 86 LEU A C 1
ATOM 682 O O . LEU A 1 86 ? -7.694 -0.304 19.608 1.00 92.44 86 LEU A O 1
ATOM 686 N N . ALA A 1 87 ? -9.379 1.140 19.991 1.00 93.56 87 ALA A N 1
ATOM 687 C CA . ALA A 1 87 ? -9.254 1.865 18.729 1.00 93.56 87 ALA A CA 1
ATOM 688 C C . ALA A 1 87 ? -7.900 2.574 18.609 1.00 93.56 87 ALA A C 1
ATOM 690 O O . ALA A 1 87 ? -7.231 2.433 17.588 1.00 93.56 87 ALA A O 1
ATOM 691 N N . GLU A 1 88 ? -7.448 3.259 19.663 1.00 93.75 88 GLU A N 1
ATOM 692 C CA . GLU A 1 88 ? -6.120 3.884 19.702 1.00 93.75 88 GLU A CA 1
ATOM 693 C C . GLU A 1 88 ? -5.010 2.839 19.504 1.00 93.75 88 GLU A C 1
ATOM 695 O O . GLU A 1 88 ? -4.170 2.970 18.614 1.00 93.75 88 GLU A O 1
ATOM 700 N N . LYS A 1 89 ? -5.049 1.734 20.261 1.00 92.69 89 LYS A N 1
ATOM 701 C CA . LYS A 1 89 ? -4.029 0.676 20.164 1.00 92.69 89 LYS A CA 1
ATOM 702 C C . LYS A 1 89 ? -4.034 -0.050 18.825 1.00 92.69 89 LYS A C 1
ATOM 704 O O . LYS A 1 89 ? -2.968 -0.436 18.338 1.00 92.69 89 LYS A O 1
ATOM 709 N N . ALA A 1 90 ? -5.210 -0.267 18.247 1.00 93.56 90 ALA A N 1
ATOM 710 C CA . ALA A 1 90 ? -5.343 -0.863 16.928 1.00 93.56 90 ALA A CA 1
ATOM 711 C C . ALA A 1 90 ? -4.809 0.083 15.850 1.00 93.56 90 ALA A C 1
ATOM 713 O O . ALA A 1 90 ? -4.080 -0.369 14.970 1.00 93.56 90 ALA A O 1
ATOM 714 N N . LYS A 1 91 ? -5.090 1.387 15.958 1.00 92.56 91 LYS A N 1
ATOM 715 C CA . LYS A 1 91 ? -4.591 2.408 15.036 1.00 92.56 91 LYS A CA 1
ATOM 716 C C . LYS A 1 91 ? -3.069 2.513 15.053 1.00 92.56 91 LYS A C 1
ATOM 718 O O . LYS A 1 91 ? -2.468 2.435 13.987 1.00 92.56 91 LYS A O 1
ATOM 723 N N . ASP A 1 92 ? -2.450 2.586 16.231 1.00 90.75 92 ASP A N 1
ATOM 724 C CA . ASP A 1 92 ? -0.986 2.642 16.368 1.00 90.75 92 ASP A CA 1
ATOM 725 C C . ASP A 1 92 ? -0.303 1.451 15.675 1.00 90.75 92 ASP A C 1
ATOM 727 O O . ASP A 1 92 ? 0.688 1.599 14.957 1.00 90.75 92 ASP A O 1
ATOM 731 N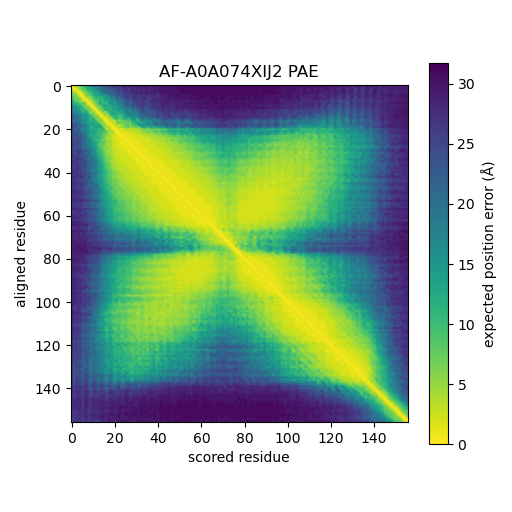 N . ARG A 1 93 ? -0.849 0.244 15.874 1.00 89.94 93 ARG A N 1
ATOM 732 C CA . ARG A 1 93 ? -0.324 -0.979 15.248 1.00 89.94 93 ARG A CA 1
ATOM 733 C C . ARG A 1 93 ? -0.578 -1.010 13.748 1.00 89.94 93 ARG A C 1
ATOM 735 O O . ARG A 1 93 ? 0.294 -1.436 12.994 1.00 89.94 93 ARG A O 1
ATOM 742 N N . ALA A 1 94 ? -1.767 -0.599 13.323 1.00 90.06 94 ALA A N 1
ATOM 743 C CA . ALA A 1 94 ? -2.150 -0.604 11.925 1.00 90.06 94 ALA A CA 1
ATOM 744 C C . ALA A 1 94 ? -1.326 0.395 11.110 1.00 90.06 94 ALA A C 1
ATOM 746 O O . ALA A 1 94 ? -0.878 0.034 10.028 1.00 90.06 94 ALA A O 1
ATOM 747 N N . ASP A 1 95 ? -1.058 1.591 11.641 1.00 87.69 95 ASP A N 1
ATOM 748 C CA . ASP A 1 95 ? -0.213 2.592 10.983 1.00 87.69 95 ASP A CA 1
ATOM 749 C C . ASP A 1 95 ? 1.220 2.062 10.784 1.00 87.69 95 ASP A C 1
ATOM 751 O O . ASP A 1 95 ? 1.756 2.146 9.678 1.00 87.69 95 ASP A O 1
ATOM 755 N N . ALA A 1 96 ? 1.805 1.408 11.797 1.00 87.44 96 ALA A N 1
ATOM 756 C CA . ALA A 1 96 ? 3.139 0.810 11.682 1.00 87.44 96 ALA A CA 1
ATOM 757 C C . ALA A 1 96 ? 3.223 -0.300 10.613 1.00 87.44 96 ALA A C 1
ATOM 759 O O . ALA A 1 96 ? 4.214 -0.393 9.890 1.00 87.44 96 ALA A O 1
ATOM 760 N N . ILE A 1 97 ? 2.192 -1.146 10.505 1.00 88.69 97 ILE A N 1
ATOM 761 C CA . ILE A 1 97 ? 2.136 -2.231 9.511 1.00 88.69 97 ILE A CA 1
ATOM 762 C C . ILE A 1 97 ? 1.858 -1.676 8.110 1.00 88.69 97 ILE A C 1
ATOM 764 O O . ILE A 1 97 ? 2.444 -2.135 7.128 1.00 88.69 97 ILE A O 1
ATOM 768 N N . PHE A 1 98 ? 0.949 -0.707 8.009 1.00 87.69 98 PHE A N 1
ATOM 769 C CA . PHE A 1 98 ? 0.500 -0.149 6.742 1.00 87.69 98 PHE A CA 1
ATOM 770 C C . PHE A 1 98 ? 1.641 0.535 5.990 1.00 87.69 98 PHE A C 1
ATOM 772 O O . PHE A 1 98 ? 1.823 0.268 4.801 1.00 87.69 98 PHE A O 1
ATOM 779 N N . ASP A 1 99 ? 2.437 1.356 6.678 1.00 84.88 99 ASP A N 1
ATOM 780 C CA . ASP A 1 99 ? 3.550 2.074 6.053 1.00 84.88 99 ASP A CA 1
ATOM 781 C C . ASP A 1 99 ? 4.628 1.111 5.524 1.00 84.88 99 ASP A C 1
ATOM 783 O O . ASP A 1 99 ? 5.084 1.254 4.385 1.00 84.88 99 ASP A O 1
ATOM 787 N N . ASP A 1 100 ? 4.999 0.085 6.297 1.00 88.00 100 ASP A N 1
ATOM 788 C CA . ASP A 1 100 ? 6.008 -0.902 5.886 1.00 88.00 100 ASP A CA 1
ATOM 789 C C . ASP A 1 100 ? 5.537 -1.765 4.701 1.00 88.00 100 ASP A C 1
ATOM 791 O O . ASP A 1 100 ? 6.250 -1.929 3.700 1.00 88.00 100 ASP A O 1
ATOM 795 N N . ALA A 1 101 ? 4.295 -2.258 4.764 1.00 87.81 101 ALA A N 1
ATOM 796 C CA . ALA A 1 101 ? 3.701 -3.062 3.700 1.00 87.81 101 ALA A CA 1
ATOM 797 C C . ALA A 1 101 ? 3.554 -2.260 2.397 1.00 87.81 101 ALA A C 1
ATOM 799 O O . ALA A 1 101 ? 3.908 -2.747 1.318 1.00 87.81 101 ALA A O 1
ATOM 800 N N . LEU A 1 102 ? 3.087 -1.011 2.491 1.00 88.00 102 LEU A N 1
ATOM 801 C CA . LEU A 1 102 ? 2.930 -0.120 1.344 1.00 88.00 102 LEU A CA 1
ATOM 802 C C . LEU A 1 102 ? 4.277 0.162 0.669 1.00 88.00 102 LEU A C 1
ATOM 804 O O . LEU A 1 102 ? 4.394 0.056 -0.555 1.00 88.00 102 LEU A O 1
ATOM 808 N N . MET A 1 103 ? 5.304 0.496 1.453 1.00 86.81 103 MET A N 1
ATOM 809 C CA . MET A 1 103 ? 6.636 0.783 0.921 1.00 86.81 103 MET A CA 1
ATOM 810 C C . MET A 1 103 ? 7.272 -0.444 0.266 1.00 86.81 103 MET A C 1
ATOM 812 O O . MET A 1 103 ? 7.923 -0.322 -0.778 1.00 86.81 103 MET A O 1
ATOM 816 N N . THR A 1 104 ? 7.059 -1.626 0.840 1.00 91.44 104 THR A N 1
ATOM 817 C CA . THR A 1 104 ? 7.537 -2.893 0.279 1.00 91.44 104 THR A CA 1
ATOM 818 C C . THR A 1 104 ? 6.869 -3.205 -1.059 1.00 91.44 104 THR A C 1
ATOM 820 O O . THR A 1 104 ? 7.558 -3.503 -2.038 1.00 91.44 104 THR A O 1
ATOM 823 N N . GLU A 1 105 ? 5.547 -3.067 -1.148 1.00 89.00 105 GLU A N 1
ATOM 824 C CA . GLU A 1 105 ? 4.801 -3.333 -2.381 1.00 89.00 105 GLU A CA 1
ATOM 825 C C . GLU A 1 105 ? 5.174 -2.352 -3.502 1.00 89.00 105 GLU A C 1
ATOM 827 O O . GLU A 1 105 ? 5.444 -2.766 -4.634 1.00 89.00 105 GLU A O 1
ATOM 832 N N . ILE A 1 106 ? 5.266 -1.050 -3.191 1.00 87.19 106 ILE A N 1
ATOM 833 C CA . ILE A 1 106 ? 5.708 -0.031 -4.156 1.00 87.19 106 ILE A CA 1
ATOM 834 C C . ILE A 1 106 ? 7.104 -0.377 -4.680 1.00 87.19 106 ILE A C 1
ATOM 836 O O . ILE A 1 106 ? 7.322 -0.384 -5.894 1.00 87.19 106 ILE A O 1
ATOM 840 N N . ARG A 1 107 ? 8.043 -0.713 -3.787 1.00 88.94 107 ARG A N 1
ATOM 841 C CA . ARG A 1 107 ? 9.413 -1.088 -4.162 1.00 88.94 107 ARG A CA 1
ATOM 842 C C . ARG A 1 107 ? 9.426 -2.288 -5.108 1.00 88.94 107 ARG A C 1
ATOM 844 O O . ARG A 1 107 ? 10.107 -2.242 -6.133 1.00 88.94 107 ARG A O 1
ATOM 851 N N . ASN A 1 108 ? 8.674 -3.339 -4.789 1.00 91.12 108 ASN A N 1
ATOM 852 C CA . ASN A 1 108 ? 8.620 -4.558 -5.595 1.00 91.12 108 ASN A CA 1
ATOM 853 C C . ASN A 1 108 ? 8.059 -4.289 -6.996 1.00 91.12 108 ASN A C 1
ATOM 855 O O . ASN A 1 108 ? 8.642 -4.736 -7.986 1.00 91.12 108 ASN A O 1
ATOM 859 N N . ARG A 1 109 ? 6.985 -3.496 -7.104 1.00 89.12 109 ARG A N 1
ATOM 860 C CA . ARG A 1 109 ? 6.389 -3.134 -8.399 1.00 89.12 109 ARG A CA 1
ATOM 861 C C . ARG A 1 109 ? 7.299 -2.257 -9.248 1.00 89.12 109 ARG A C 1
ATOM 863 O O . ARG A 1 109 ? 7.427 -2.509 -10.444 1.00 89.12 109 ARG A O 1
ATOM 870 N N . VAL A 1 110 ? 7.940 -1.254 -8.646 1.00 88.06 110 VAL A N 1
ATOM 871 C CA . VAL A 1 110 ? 8.893 -0.384 -9.353 1.00 88.06 110 VAL A CA 1
ATOM 872 C C . VAL A 1 110 ? 10.065 -1.210 -9.875 1.00 88.06 110 VAL A C 1
ATOM 874 O O . VAL A 1 110 ? 10.398 -1.117 -11.054 1.00 88.06 110 VAL A O 1
ATOM 877 N N . LYS A 1 111 ? 10.638 -2.083 -9.039 1.00 90.62 111 LYS A N 1
ATOM 878 C CA . LYS A 1 111 ? 11.723 -2.981 -9.449 1.00 90.62 111 LYS A CA 1
ATOM 879 C C . LYS A 1 111 ? 11.305 -3.890 -10.608 1.00 90.62 111 LYS A C 1
ATOM 881 O O . LYS A 1 111 ? 12.062 -4.030 -11.562 1.00 90.62 111 LYS A O 1
ATOM 886 N N . ALA A 1 112 ? 10.109 -4.477 -10.550 1.00 91.25 112 ALA A N 1
ATOM 887 C CA . ALA A 1 112 ? 9.604 -5.338 -11.617 1.00 91.25 112 ALA A CA 1
ATOM 888 C C . ALA A 1 112 ? 9.453 -4.587 -12.951 1.00 91.25 112 ALA A C 1
ATOM 890 O O . ALA A 1 112 ? 9.860 -5.103 -13.989 1.00 91.25 112 ALA A O 1
ATOM 891 N N . GLN A 1 113 ? 8.920 -3.360 -12.928 1.00 87.50 113 GLN A N 1
ATOM 892 C CA . GLN A 1 113 ? 8.768 -2.552 -14.141 1.00 87.50 113 GLN A CA 1
ATOM 893 C C . GLN A 1 113 ? 10.109 -2.081 -14.711 1.00 87.50 113 GLN A C 1
ATOM 895 O O . GLN A 1 113 ? 10.294 -2.153 -15.922 1.00 87.50 113 GLN A O 1
ATOM 900 N N . ILE A 1 114 ? 11.056 -1.667 -13.861 1.00 88.12 114 ILE A N 1
ATOM 901 C CA . ILE A 1 114 ? 12.412 -1.301 -14.302 1.00 88.12 114 ILE A CA 1
ATOM 902 C C . ILE A 1 114 ? 13.097 -2.502 -14.950 1.00 88.12 114 ILE A C 1
ATOM 904 O O . ILE A 1 114 ? 13.617 -2.386 -16.052 1.00 88.12 114 ILE A O 1
ATOM 908 N N . ASN A 1 115 ? 13.065 -3.666 -14.299 1.00 88.75 115 ASN A N 1
ATOM 909 C CA . ASN A 1 115 ? 13.691 -4.869 -14.839 1.00 88.75 115 ASN A CA 1
ATOM 910 C C . ASN A 1 115 ? 13.077 -5.280 -16.179 1.00 88.75 115 ASN A C 1
ATOM 912 O O . ASN A 1 115 ? 13.806 -5.690 -17.074 1.00 88.75 115 ASN A O 1
ATOM 916 N N . LYS A 1 116 ? 11.752 -5.156 -16.320 1.00 91.00 116 LYS A N 1
ATOM 917 C CA . LYS A 1 116 ? 11.065 -5.426 -17.582 1.00 91.00 116 LYS A CA 1
ATOM 918 C C . LYS A 1 116 ? 11.530 -4.473 -18.687 1.00 91.00 116 LYS A C 1
ATOM 920 O O . LYS A 1 116 ? 11.932 -4.949 -19.739 1.00 91.00 116 LYS A O 1
ATOM 925 N N . ALA A 1 117 ? 11.524 -3.166 -18.424 1.00 85.06 117 ALA A N 1
ATOM 926 C CA . ALA A 1 117 ? 11.960 -2.164 -19.397 1.00 85.06 117 ALA A CA 1
ATOM 927 C C . ALA A 1 117 ? 13.426 -2.370 -19.810 1.00 85.06 117 ALA A C 1
ATOM 929 O O . ALA A 1 117 ? 13.740 -2.370 -20.993 1.00 85.06 117 ALA A O 1
ATOM 930 N N . LEU A 1 118 ? 14.313 -2.633 -18.843 1.00 88.12 118 LEU A N 1
ATOM 931 C CA . LEU A 1 118 ? 15.719 -2.905 -19.132 1.00 88.12 118 LEU A CA 1
ATOM 932 C C . LEU A 1 118 ? 15.897 -4.170 -19.974 1.00 88.12 118 LEU A C 1
ATOM 934 O O . LEU A 1 118 ? 16.712 -4.162 -20.887 1.00 88.12 118 LEU A O 1
ATOM 938 N N . MET A 1 119 ? 15.156 -5.245 -19.689 1.00 90.44 119 MET A N 1
ATOM 939 C CA . MET A 1 119 ? 15.231 -6.476 -20.482 1.00 90.44 119 MET A CA 1
ATOM 940 C C . MET A 1 119 ? 14.818 -6.226 -21.938 1.00 90.44 119 MET A C 1
ATOM 942 O O . MET A 1 119 ? 15.540 -6.622 -22.847 1.00 90.44 119 MET A O 1
ATOM 946 N N . GLU A 1 120 ? 13.698 -5.526 -22.149 1.00 88.06 120 GLU A N 1
ATOM 947 C CA . GLU A 1 120 ? 13.203 -5.163 -23.484 1.00 88.06 120 GLU A CA 1
ATOM 948 C C . GLU A 1 120 ? 14.238 -4.310 -24.247 1.00 88.06 120 GLU A C 1
ATOM 950 O O . GLU A 1 120 ? 14.554 -4.602 -25.403 1.00 88.06 120 GLU A O 1
ATOM 955 N N . ASP A 1 121 ? 14.845 -3.323 -23.578 1.00 85.94 121 ASP A N 1
ATOM 956 C CA . ASP A 1 121 ? 15.900 -2.482 -24.155 1.00 85.94 121 ASP A CA 1
ATOM 957 C C . ASP A 1 121 ? 17.174 -3.284 -24.487 1.00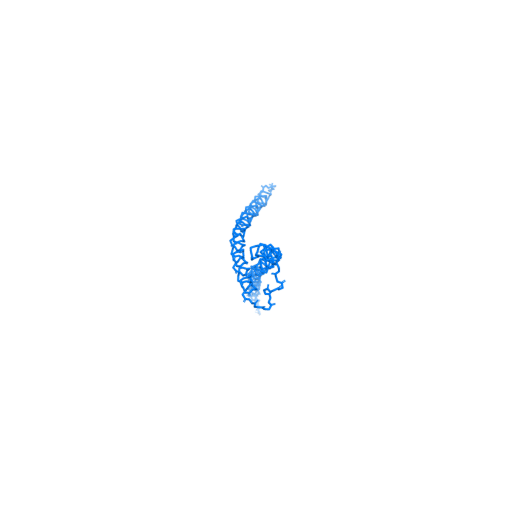 85.94 121 ASP A C 1
ATOM 959 O O . ASP A 1 121 ? 17.785 -3.082 -25.542 1.00 85.94 121 ASP A O 1
ATOM 963 N N . PHE A 1 122 ? 17.584 -4.214 -23.615 1.00 84.69 122 PHE A N 1
ATOM 964 C CA . PHE A 1 122 ? 18.744 -5.082 -23.846 1.00 84.69 122 PHE A CA 1
ATOM 965 C C . PHE A 1 122 ? 18.524 -6.027 -25.032 1.00 84.69 122 PHE A C 1
ATOM 967 O O . PHE A 1 122 ? 19.423 -6.188 -25.859 1.00 84.69 122 PHE A O 1
ATOM 974 N N . GLU A 1 123 ? 17.342 -6.630 -25.152 1.00 90.31 123 GLU A N 1
ATOM 975 C CA . GLU A 1 123 ? 16.990 -7.498 -26.281 1.00 90.31 123 GLU A CA 1
ATOM 976 C C . GLU A 1 123 ? 16.995 -6.725 -27.606 1.00 90.31 123 GLU A C 1
ATOM 978 O O . GLU A 1 123 ? 17.554 -7.192 -28.605 1.00 90.31 123 GLU A O 1
ATOM 983 N N . GLU A 1 124 ? 16.434 -5.512 -27.622 1.00 89.88 124 GLU A N 1
ATOM 984 C CA . GLU A 1 124 ? 16.467 -4.653 -28.805 1.00 89.88 124 GLU A CA 1
ATOM 985 C C . GLU A 1 124 ? 17.901 -4.246 -29.176 1.00 89.88 124 GLU A C 1
ATOM 987 O O . GLU A 1 124 ? 18.258 -4.241 -30.362 1.00 89.88 124 GLU A O 1
ATOM 992 N N . PHE A 1 125 ? 18.731 -3.928 -28.182 1.00 87.56 125 PHE A N 1
ATOM 993 C CA . PHE A 1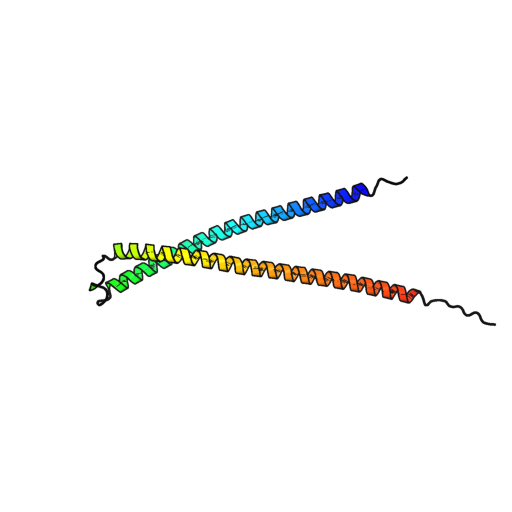 125 ? 20.137 -3.604 -28.391 1.00 87.56 125 PHE A CA 1
ATOM 994 C C . PHE A 1 125 ? 20.911 -4.785 -28.984 1.00 87.56 125 PHE A C 1
ATOM 996 O O . PHE A 1 125 ? 21.608 -4.616 -29.988 1.00 87.56 125 PHE A O 1
ATOM 1003 N N . HIS A 1 126 ? 20.737 -5.988 -28.429 1.00 86.56 126 HIS A N 1
ATOM 1004 C CA . HIS A 1 126 ? 21.358 -7.201 -28.955 1.00 86.56 126 HIS A CA 1
ATOM 1005 C C . HIS A 1 126 ? 20.920 -7.486 -30.391 1.00 86.56 126 HIS A C 1
ATOM 1007 O O . HIS A 1 126 ? 21.774 -7.713 -31.245 1.00 86.56 126 HIS A O 1
ATOM 1013 N N . ARG A 1 127 ? 19.622 -7.374 -30.701 1.00 89.50 127 ARG A N 1
ATOM 1014 C CA . ARG A 1 127 ? 19.113 -7.534 -32.072 1.00 89.50 127 ARG A CA 1
ATOM 1015 C C . ARG A 1 127 ? 19.787 -6.566 -33.047 1.00 89.50 127 ARG A C 1
ATOM 1017 O O . ARG A 1 127 ? 20.180 -6.978 -34.135 1.00 89.50 127 ARG A O 1
ATOM 1024 N N . LYS A 1 128 ? 19.942 -5.291 -32.666 1.00 89.75 128 LYS A N 1
ATOM 1025 C CA . LYS A 1 128 ? 20.630 -4.286 -33.496 1.00 89.75 128 LYS A CA 1
ATOM 1026 C C . LYS A 1 128 ? 22.105 -4.631 -33.700 1.00 89.75 128 LYS A C 1
ATOM 1028 O O . LYS A 1 128 ? 22.581 -4.539 -34.826 1.00 89.75 128 LYS A O 1
ATOM 1033 N N . GLN A 1 129 ? 22.816 -5.051 -32.652 1.00 84.00 129 GLN A N 1
ATOM 1034 C CA . GLN A 1 129 ? 24.218 -5.465 -32.780 1.00 84.00 129 GLN A CA 1
ATOM 1035 C C . GLN A 1 129 ? 24.381 -6.683 -33.695 1.00 84.00 129 GLN A C 1
ATOM 1037 O O . GLN A 1 129 ? 25.260 -6.681 -34.555 1.00 84.00 129 GLN A O 1
ATOM 1042 N N . THR A 1 130 ? 23.526 -7.697 -33.548 1.00 88.62 130 THR A N 1
ATOM 1043 C CA . THR A 1 130 ? 23.549 -8.887 -34.408 1.00 88.62 130 THR A CA 1
ATOM 1044 C C . THR A 1 130 ? 23.286 -8.528 -35.866 1.00 88.62 130 THR A C 1
ATOM 1046 O O . THR A 1 130 ? 23.982 -9.020 -36.748 1.00 88.62 130 THR A O 1
ATOM 1049 N N . GLU A 1 131 ? 22.328 -7.640 -36.128 1.00 88.44 131 GLU A N 1
ATOM 1050 C CA . GLU A 1 131 ? 22.001 -7.206 -37.486 1.00 88.44 131 GLU A CA 1
ATOM 1051 C C . GLU A 1 131 ? 23.142 -6.412 -38.140 1.00 88.44 131 GLU A C 1
ATOM 1053 O O . GLU A 1 131 ? 23.475 -6.653 -39.298 1.00 88.44 131 GLU A O 1
ATOM 1058 N N . VAL A 1 132 ? 23.800 -5.520 -37.393 1.00 88.44 132 VAL A N 1
ATOM 1059 C CA . VAL A 1 132 ? 24.982 -4.789 -37.886 1.00 88.44 132 VAL A CA 1
ATOM 1060 C C . VAL A 1 132 ? 26.132 -5.745 -38.210 1.00 88.44 132 VAL A C 1
ATOM 1062 O O . VAL A 1 132 ? 26.797 -5.579 -39.234 1.00 88.44 132 VAL A O 1
ATOM 1065 N N . LEU A 1 133 ? 26.361 -6.751 -37.359 1.00 86.25 133 LEU A N 1
ATOM 1066 C CA . LEU A 1 133 ? 27.404 -7.750 -37.581 1.00 86.25 133 LEU A CA 1
ATOM 1067 C C . LEU A 1 133 ? 27.095 -8.628 -38.802 1.00 86.25 133 LEU A C 1
ATOM 1069 O O . LEU A 1 133 ? 27.989 -8.884 -39.603 1.00 86.25 133 LEU A O 1
ATOM 1073 N N . ARG A 1 134 ? 25.833 -9.038 -38.983 1.00 87.38 134 ARG A N 1
ATOM 1074 C CA . ARG A 1 134 ? 25.374 -9.772 -40.172 1.00 87.38 134 ARG A CA 1
ATOM 1075 C C . ARG A 1 134 ? 25.646 -8.978 -41.451 1.00 87.38 134 ARG A C 1
ATOM 1077 O O . ARG A 1 134 ? 26.220 -9.524 -42.385 1.00 87.38 134 ARG A O 1
ATOM 1084 N N . GLN A 1 135 ? 25.284 -7.694 -41.472 1.00 86.56 135 GLN A N 1
ATOM 1085 C CA . GLN A 1 135 ? 25.524 -6.814 -42.621 1.00 86.56 135 GLN A CA 1
ATOM 1086 C C . GLN A 1 135 ? 27.016 -6.649 -42.934 1.00 86.56 135 GLN A C 1
ATOM 1088 O O . GLN A 1 135 ? 27.384 -6.649 -44.104 1.00 86.56 135 GLN A O 1
ATOM 1093 N N . HIS A 1 136 ? 27.876 -6.544 -41.914 1.00 81.12 136 HIS A N 1
ATOM 1094 C CA . HIS A 1 136 ? 29.328 -6.518 -42.126 1.00 81.12 136 HIS A CA 1
ATOM 1095 C C . HIS A 1 136 ? 29.829 -7.823 -42.744 1.00 81.12 136 HIS A C 1
ATOM 1097 O O . HIS A 1 136 ? 30.516 -7.783 -43.756 1.00 81.12 136 HIS A O 1
ATOM 1103 N N . LEU A 1 137 ? 29.433 -8.974 -42.196 1.00 81.94 137 LEU A N 1
ATOM 1104 C CA . LEU A 1 137 ? 29.866 -10.274 -42.712 1.00 81.94 137 LEU A CA 1
ATOM 1105 C C . LEU A 1 137 ? 29.374 -10.532 -44.143 1.00 81.94 137 LEU A C 1
ATOM 1107 O O . LEU A 1 137 ? 30.108 -11.097 -44.944 1.00 81.94 137 LEU A O 1
ATOM 1111 N N . GLU A 1 138 ? 28.160 -10.104 -44.490 1.00 78.38 138 GLU A N 1
ATOM 1112 C CA . GLU A 1 138 ? 27.643 -10.203 -45.861 1.00 78.38 138 GLU A CA 1
ATOM 1113 C C . GLU A 1 138 ? 28.333 -9.236 -46.828 1.00 78.38 138 GLU A C 1
ATOM 1115 O O . GLU A 1 138 ? 28.582 -9.602 -47.975 1.00 78.38 138 GLU A O 1
ATOM 1120 N N . SER A 1 139 ? 28.683 -8.030 -46.372 1.00 69.62 139 SER A N 1
ATOM 1121 C CA . SER A 1 139 ? 29.479 -7.077 -47.152 1.00 69.62 139 SER A CA 1
ATOM 1122 C C . SER A 1 139 ? 30.898 -7.595 -47.403 1.00 69.62 139 SER A C 1
ATOM 1124 O O . SER A 1 139 ? 31.409 -7.455 -48.512 1.00 69.62 139 SER A O 1
ATOM 1126 N N . ASP A 1 140 ? 31.520 -8.214 -46.400 1.00 58.97 140 ASP A N 1
ATOM 1127 C CA . ASP A 1 140 ? 32.864 -8.786 -46.508 1.00 58.97 140 ASP A CA 1
ATOM 1128 C C . ASP A 1 140 ? 32.873 -10.035 -47.407 1.00 58.97 140 ASP A C 1
ATOM 1130 O O . ASP A 1 140 ? 33.789 -10.208 -48.210 1.00 58.97 140 ASP A O 1
ATOM 1134 N N . ASN A 1 141 ? 31.822 -10.865 -47.363 1.00 55.84 141 ASN A N 1
ATOM 1135 C CA . ASN A 1 141 ? 31.663 -11.992 -48.293 1.00 55.84 141 ASN A CA 1
ATOM 1136 C C . ASN A 1 141 ? 31.433 -11.524 -49.742 1.00 55.84 141 ASN A C 1
ATOM 1138 O O . ASN A 1 141 ? 31.996 -12.100 -50.667 1.00 55.84 141 ASN A O 1
ATOM 1142 N N . ALA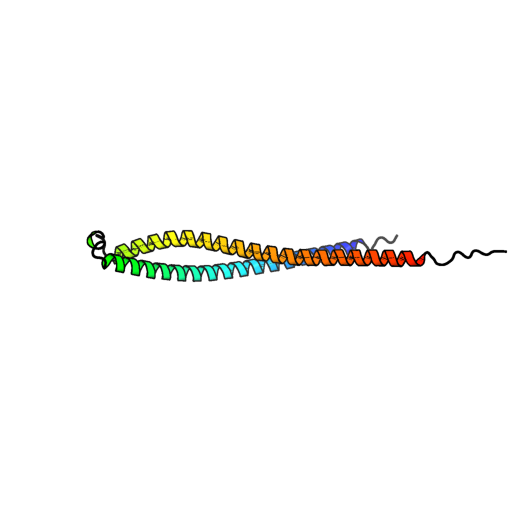 A 1 142 ? 30.651 -10.460 -49.955 1.00 55.25 142 ALA A N 1
ATOM 1143 C CA . ALA A 1 142 ? 30.432 -9.895 -51.289 1.00 55.25 142 ALA A CA 1
ATOM 1144 C C . ALA A 1 142 ? 31.697 -9.244 -51.886 1.00 55.25 142 ALA A C 1
ATOM 1146 O O . ALA A 1 142 ? 31.825 -9.154 -53.106 1.00 55.25 142 ALA A O 1
ATOM 1147 N N . ALA A 1 143 ? 32.637 -8.800 -51.044 1.00 53.16 143 ALA A N 1
ATOM 1148 C CA . ALA A 1 143 ? 33.941 -8.300 -51.477 1.00 53.16 143 ALA A CA 1
ATOM 1149 C C . ALA A 1 143 ? 34.925 -9.428 -51.844 1.00 53.16 143 ALA A C 1
ATOM 1151 O O . ALA A 1 143 ? 35.800 -9.212 -52.680 1.00 53.16 143 ALA A O 1
ATOM 1152 N N . ALA A 1 144 ? 34.772 -10.623 -51.264 1.00 52.75 144 ALA A N 1
ATOM 1153 C CA . ALA A 1 144 ? 35.607 -11.787 -51.571 1.00 52.75 144 ALA A CA 1
ATOM 1154 C C . ALA A 1 144 ? 35.271 -12.438 -52.930 1.00 52.75 144 ALA A C 1
ATOM 1156 O O . ALA A 1 144 ? 36.163 -12.979 -53.578 1.00 52.75 144 ALA A O 1
ATOM 1157 N N . ASP A 1 145 ? 34.025 -12.328 -53.405 1.00 49.06 145 ASP A N 1
ATOM 1158 C CA . ASP A 1 145 ? 33.586 -12.880 -54.702 1.00 49.06 145 ASP A CA 1
ATOM 1159 C C . ASP A 1 145 ? 33.988 -12.021 -55.924 1.00 49.06 145 ASP A C 1
ATOM 1161 O O . ASP A 1 145 ? 33.780 -12.431 -57.067 1.00 49.06 145 ASP A O 1
ATOM 1165 N N . LEU A 1 146 ? 34.567 -10.827 -55.723 1.00 50.19 146 LEU A N 1
ATOM 1166 C CA . LEU A 1 146 ? 34.990 -9.933 -56.814 1.00 50.19 146 LEU A CA 1
ATOM 1167 C C . LEU A 1 146 ? 36.473 -10.057 -57.205 1.00 50.19 146 LEU A C 1
ATOM 1169 O O . LEU A 1 146 ? 36.872 -9.425 -58.183 1.00 50.19 146 LEU A O 1
ATOM 1173 N N . ASP A 1 147 ? 37.271 -10.867 -56.500 1.00 47.19 147 ASP A N 1
ATOM 1174 C CA . ASP A 1 147 ? 38.721 -10.994 -56.747 1.00 47.19 147 ASP A CA 1
ATOM 1175 C C . ASP A 1 147 ? 39.111 -12.245 -57.568 1.00 47.19 147 ASP A C 1
ATOM 1177 O O . ASP A 1 147 ? 40.278 -12.416 -57.908 1.00 47.19 147 ASP A O 1
ATOM 1181 N N . ASP A 1 148 ? 38.150 -13.101 -57.956 1.00 49.00 148 ASP A N 1
ATOM 1182 C CA . ASP A 1 148 ? 38.413 -14.338 -58.727 1.00 49.00 148 ASP A CA 1
ATOM 1183 C C . ASP A 1 148 ? 38.009 -14.247 -60.214 1.00 49.00 148 ASP A C 1
ATOM 1185 O O . ASP A 1 148 ? 37.676 -15.235 -60.871 1.00 49.00 148 ASP A O 1
ATOM 1189 N N . ALA A 1 149 ? 38.042 -13.040 -60.787 1.00 51.44 149 ALA A N 1
ATOM 1190 C CA . ALA A 1 149 ? 37.894 -12.846 -62.224 1.00 51.44 149 ALA A CA 1
ATOM 1191 C C . ALA A 1 149 ? 39.182 -12.273 -62.832 1.00 51.44 149 ALA A C 1
ATOM 1193 O O . ALA A 1 149 ? 39.479 -11.089 -62.703 1.00 51.44 149 ALA A O 1
ATOM 1194 N N . VAL A 1 150 ? 39.846 -13.129 -63.622 1.00 49.12 150 VAL A N 1
ATOM 1195 C CA . VAL A 1 150 ? 40.911 -12.858 -64.609 1.00 49.12 150 VAL A CA 1
ATOM 1196 C C . VAL A 1 150 ? 42.351 -13.148 -64.143 1.00 49.12 150 VAL A C 1
ATOM 1198 O O . VAL A 1 150 ? 43.149 -12.250 -63.894 1.00 49.12 150 VAL A O 1
ATOM 1201 N N . ILE A 1 151 ? 42.752 -14.422 -64.244 1.00 47.78 151 ILE A N 1
ATOM 1202 C CA . ILE A 1 151 ? 44.098 -14.776 -64.727 1.00 47.78 151 ILE A CA 1
ATOM 1203 C C . ILE A 1 151 ? 43.949 -15.294 -66.164 1.00 47.78 151 ILE A C 1
ATOM 1205 O O . ILE A 1 151 ? 43.603 -16.452 -66.394 1.00 47.78 151 ILE A O 1
ATOM 1209 N N . ILE A 1 152 ? 44.213 -14.435 -67.155 1.00 51.91 152 ILE A N 1
ATOM 1210 C CA . ILE A 1 152 ? 44.465 -14.889 -68.530 1.00 51.91 152 ILE A CA 1
ATOM 1211 C C . ILE A 1 152 ? 45.862 -15.511 -68.539 1.00 51.91 152 ILE A C 1
ATOM 1213 O O . ILE A 1 152 ? 46.870 -14.810 -68.605 1.00 51.91 152 ILE A O 1
ATOM 1217 N N . VAL A 1 153 ? 45.924 -16.841 -68.481 1.00 47.19 153 VAL A N 1
ATOM 1218 C CA . VAL A 1 153 ? 47.107 -17.598 -68.902 1.00 47.19 153 VAL A CA 1
ATOM 1219 C C . VAL A 1 153 ? 47.086 -17.643 -70.430 1.00 47.19 153 VAL A C 1
ATOM 1221 O O . VAL A 1 153 ? 46.452 -18.504 -71.036 1.00 47.19 153 VAL A O 1
ATOM 1224 N N . GLY A 1 154 ? 47.740 -16.668 -71.060 1.00 36.06 154 GLY A N 1
ATOM 1225 C CA . GLY A 1 154 ? 48.055 -16.711 -72.485 1.00 36.06 154 GLY A CA 1
ATOM 1226 C C . GLY A 1 154 ? 49.193 -17.698 -72.726 1.00 36.06 154 GLY A C 1
ATOM 1227 O O . GLY A 1 154 ? 50.338 -17.414 -72.380 1.00 36.06 154 GLY A O 1
ATOM 1228 N N . GLY A 1 155 ? 48.858 -18.867 -73.268 1.00 39.50 155 GLY A N 1
ATOM 1229 C CA . GLY A 1 155 ? 49.809 -19.858 -73.760 1.00 39.50 155 GLY A CA 1
ATOM 1230 C C . GLY A 1 155 ? 50.081 -19.727 -75.263 1.00 39.50 155 GLY A C 1
ATOM 1231 O O . GLY A 1 155 ? 49.211 -19.275 -76.006 1.00 39.50 155 GLY A O 1
ATOM 1232 N N . ALA A 1 156 ? 51.258 -20.253 -75.631 1.00 40.09 156 ALA A N 1
ATOM 1233 C CA . ALA A 1 156 ? 51.821 -20.524 -76.963 1.00 40.09 156 ALA A CA 1
ATOM 1234 C C . ALA A 1 156 ? 52.406 -19.338 -77.748 1.00 40.09 156 ALA A C 1
ATOM 1236 O O . ALA A 1 156 ? 51.646 -18.461 -78.209 1.00 40.09 156 ALA A O 1
#

Mean predicted aligned error: 14.96 Å

Foldseek 3Di:
DPDDPPVVVVVVVVVVVVVVVVVVVVVVVVVVVVVVVVLVVVLVVVLVVLLVVQLVVLLVVLVCQCPDPVNNVVPPDDSVVSSVVSSVVSSVVCVVVSVVVSVVVVVVVVVVVVVVVVVVVVVVVVVVVVVVVVVVVVVVVVVVVPPPPDDPPDDD

Organism: NCBI:txid1043002

Radius of gyration: 35.79 Å; Cα contacts (8 Å, |Δi|>4): 23; chains: 1; bounding box: 73×47×112 Å

pLDDT: mean 78.73, std 17.5, range [36.06, 95.62]